Protein AF-A0A1R1YGZ0-F1 (afdb_monomer_lite)

Radius of gyration: 12.99 Å; chains: 1; bounding box: 29×22×31 Å

Structure (mmCIF, N/CA/C/O backbone):
data_AF-A0A1R1YGZ0-F1
#
_entry.id   AF-A0A1R1YGZ0-F1
#
loop_
_atom_site.grou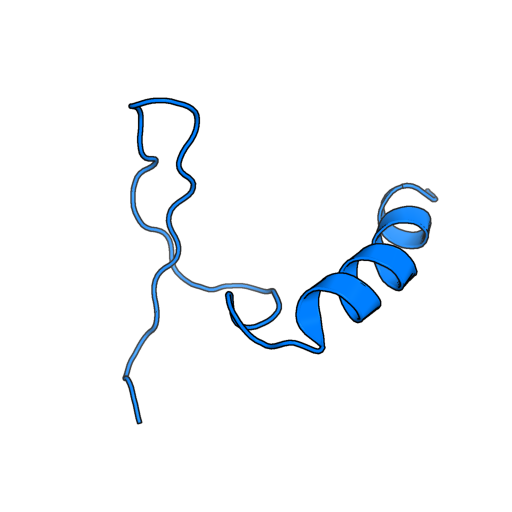p_PDB
_atom_site.id
_atom_site.type_symbol
_atom_site.label_atom_id
_atom_site.label_alt_id
_atom_site.label_comp_id
_atom_site.label_asym_id
_atom_site.label_entity_id
_atom_site.label_seq_id
_atom_site.pdbx_PDB_ins_code
_atom_site.Cartn_x
_atom_site.Cartn_y
_atom_site.Cartn_z
_atom_site.occupancy
_atom_site.B_iso_or_equiv
_atom_site.auth_seq_id
_atom_site.auth_comp_id
_atom_site.auth_asym_id
_atom_site.auth_atom_id
_atom_site.pdbx_PDB_model_num
ATOM 1 N N . MET A 1 1 ? 16.077 -0.840 -12.702 1.00 64.75 1 MET A N 1
ATOM 2 C CA . MET A 1 1 ? 15.362 -0.736 -11.409 1.00 64.75 1 MET A CA 1
ATOM 3 C C . MET A 1 1 ? 14.096 0.044 -11.725 1.00 64.75 1 MET A C 1
ATOM 5 O O . MET A 1 1 ? 14.247 1.084 -12.338 1.00 64.75 1 MET A O 1
ATOM 9 N N . TYR A 1 2 ? 12.904 -0.529 -11.526 1.00 62.16 2 TYR A N 1
ATOM 10 C CA . TYR A 1 2 ? 11.652 -0.069 -12.157 1.00 62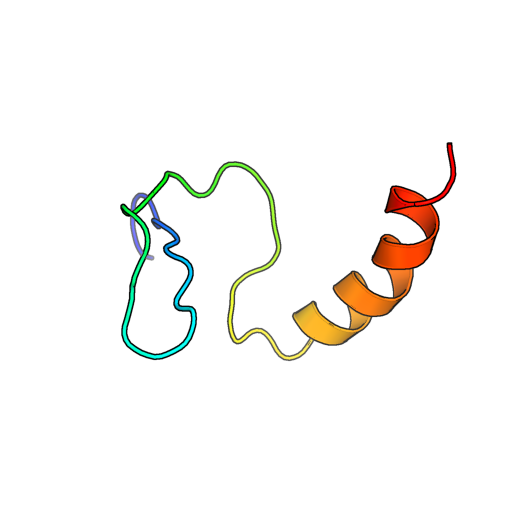.16 2 TYR A CA 1
ATOM 11 C C . TYR A 1 2 ? 11.436 1.447 -12.067 1.00 62.16 2 TYR A C 1
ATOM 13 O O . TYR A 1 2 ? 11.480 2.008 -10.976 1.00 62.16 2 TYR A O 1
ATOM 21 N N . ASP A 1 3 ? 11.217 2.064 -13.224 1.00 68.25 3 ASP A N 1
ATOM 22 C CA . ASP A 1 3 ? 10.954 3.492 -13.360 1.00 68.25 3 ASP A CA 1
ATOM 23 C C . ASP A 1 3 ? 9.475 3.786 -13.048 1.00 68.25 3 ASP A C 1
ATOM 25 O O . ASP A 1 3 ? 8.598 3.029 -13.469 1.00 68.25 3 ASP A O 1
ATOM 29 N N . ALA A 1 4 ? 9.216 4.842 -12.273 1.00 77.94 4 ALA A N 1
ATOM 30 C CA . ALA A 1 4 ? 7.887 5.344 -11.888 1.00 77.94 4 ALA A CA 1
ATOM 31 C C . ALA A 1 4 ? 6.851 4.286 -11.406 1.00 77.94 4 ALA A C 1
ATOM 33 O O . ALA A 1 4 ? 5.845 4.037 -12.082 1.00 77.94 4 ALA A O 1
ATOM 34 N N . PRO A 1 5 ? 7.031 3.665 -10.220 1.00 74.69 5 PRO A N 1
ATOM 35 C CA . PRO A 1 5 ? 6.056 2.716 -9.681 1.00 74.69 5 PRO A CA 1
ATOM 36 C C . PRO A 1 5 ? 4.692 3.379 -9.399 1.00 74.69 5 PRO A C 1
ATOM 38 O O . PRO A 1 5 ? 4.619 4.464 -8.823 1.00 74.69 5 PRO A O 1
ATOM 41 N N . LYS A 1 6 ? 3.603 2.690 -9.767 1.00 84.44 6 LYS A N 1
ATOM 42 C CA . LYS A 1 6 ? 2.208 3.085 -9.492 1.00 84.44 6 LYS A CA 1
ATOM 43 C C . LYS A 1 6 ? 1.550 2.098 -8.529 1.00 84.44 6 LYS A C 1
ATOM 45 O O . LYS A 1 6 ? 1.841 0.903 -8.584 1.00 84.44 6 LYS A O 1
ATOM 50 N N . ILE A 1 7 ? 0.656 2.588 -7.673 1.00 83.44 7 ILE A N 1
ATOM 51 C CA . ILE A 1 7 ? -0.104 1.791 -6.700 1.00 83.44 7 ILE A CA 1
ATOM 52 C C . ILE A 1 7 ? -1.596 1.806 -7.037 1.00 83.44 7 ILE A C 1
ATOM 54 O O . ILE A 1 7 ? -2.136 2.822 -7.467 1.00 83.44 7 ILE A O 1
ATOM 58 N N . ALA A 1 8 ? -2.265 0.672 -6.843 1.00 86.50 8 ALA A N 1
ATOM 59 C CA . ALA A 1 8 ? -3.715 0.546 -6.924 1.00 86.50 8 ALA A CA 1
ATOM 60 C C . ALA A 1 8 ? -4.202 -0.317 -5.756 1.00 86.50 8 ALA A C 1
ATOM 62 O O . ALA A 1 8 ? -3.530 -1.274 -5.361 1.00 86.50 8 ALA A O 1
ATOM 63 N N . VAL A 1 9 ? -5.364 0.017 -5.206 1.00 83.69 9 VAL A N 1
ATOM 64 C CA . VAL A 1 9 ? -5.977 -0.716 -4.094 1.00 83.69 9 VAL A CA 1
ATOM 65 C C . VAL A 1 9 ? -7.048 -1.646 -4.657 1.00 83.69 9 VAL A C 1
ATOM 67 O O . VAL A 1 9 ? -7.850 -1.229 -5.491 1.00 83.69 9 VAL A O 1
ATOM 70 N N . ARG A 1 10 ? -7.069 -2.906 -4.208 1.00 89.69 10 ARG A N 1
ATOM 71 C CA . ARG A 1 10 ? -8.139 -3.865 -4.518 1.00 89.69 10 ARG A CA 1
ATOM 72 C C . ARG A 1 10 ? -9.005 -4.092 -3.283 1.00 89.69 10 ARG A C 1
ATOM 74 O O . ARG A 1 10 ? -8.474 -4.458 -2.236 1.00 89.69 10 ARG A O 1
ATOM 81 N N . VAL A 1 11 ? -10.319 -3.947 -3.433 1.00 87.44 11 VAL A N 1
ATOM 82 C CA . VAL A 1 11 ? -11.319 -4.286 -2.409 1.00 87.44 11 VAL A CA 1
ATOM 83 C C . VAL A 1 11 ? -12.328 -5.246 -3.038 1.00 87.44 11 VAL A C 1
ATOM 85 O O . VAL A 1 11 ? -13.065 -4.885 -3.952 1.00 87.44 11 VAL A O 1
ATOM 88 N N . GLY A 1 12 ? -12.327 -6.506 -2.596 1.00 91.19 12 GLY A N 1
ATOM 89 C CA . GLY A 1 12 ? -13.093 -7.561 -3.264 1.00 91.19 12 GLY A CA 1
ATOM 90 C C . GLY A 1 12 ? -12.643 -7.752 -4.720 1.00 91.19 12 GLY A C 1
ATOM 91 O O . GLY A 1 12 ? -11.464 -8.007 -4.975 1.00 91.19 12 GLY A O 1
ATOM 92 N N . ASN A 1 13 ? -13.582 -7.611 -5.664 1.00 94.38 13 ASN A N 1
ATOM 93 C CA . ASN A 1 13 ? -13.323 -7.695 -7.109 1.00 94.38 13 ASN A CA 1
ATOM 94 C C . ASN A 1 13 ? -13.062 -6.33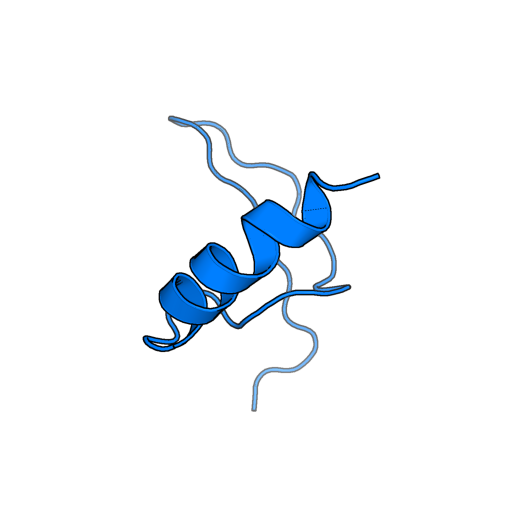4 -7.774 1.00 94.38 13 ASN A C 1
ATOM 96 O O . ASN A 1 13 ? -12.722 -6.298 -8.956 1.00 94.38 13 ASN A O 1
ATOM 100 N N . GLU A 1 14 ? -13.198 -5.227 -7.044 1.00 91.00 14 GLU A N 1
ATOM 101 C CA . GLU A 1 14 ? -12.988 -3.888 -7.589 1.00 91.00 14 GLU A CA 1
ATOM 102 C C . GLU A 1 14 ? -11.552 -3.414 -7.344 1.00 91.00 14 GLU A C 1
ATOM 104 O O . GLU A 1 14 ? -10.950 -3.681 -6.299 1.00 91.00 14 GLU A O 1
ATOM 109 N N . VAL A 1 15 ? -10.986 -2.720 -8.334 1.00 92.12 15 VAL A N 1
ATOM 110 C CA . VAL A 1 15 ? -9.622 -2.180 -8.302 1.00 92.12 15 VAL A CA 1
ATOM 111 C C . VAL A 1 15 ? -9.689 -0.684 -8.580 1.00 92.12 15 VAL A C 1
ATOM 113 O O . VAL A 1 15 ? -10.320 -0.263 -9.548 1.00 92.12 15 VAL A O 1
ATOM 116 N N . SER A 1 16 ? -9.043 0.119 -7.734 1.00 89.69 16 SER A N 1
ATOM 117 C CA . SER A 1 16 ? -8.963 1.567 -7.921 1.00 89.69 16 SER A CA 1
ATOM 118 C C . SER A 1 16 ? -8.143 1.924 -9.162 1.00 89.69 16 SER A C 1
ATOM 120 O O . SER A 1 16 ? -7.291 1.156 -9.614 1.00 89.69 16 SER A O 1
ATOM 122 N N . ASN A 1 17 ? -8.316 3.145 -9.666 1.00 91.38 17 ASN A N 1
ATOM 123 C CA . ASN A 1 17 ? -7.396 3.678 -10.666 1.00 91.38 17 ASN A CA 1
ATOM 124 C C . ASN A 1 17 ? -5.955 3.686 -10.113 1.00 91.38 17 ASN A C 1
ATOM 126 O O . ASN A 1 17 ? -5.767 4.016 -8.935 1.00 91.38 17 ASN A O 1
ATOM 130 N N . PRO A 1 18 ? -4.941 3.327 -10.923 1.00 87.12 18 PRO A N 1
ATOM 131 C CA . PRO A 1 18 ? -3.550 3.423 -10.506 1.00 87.12 18 PRO A CA 1
ATOM 132 C C . PRO A 1 18 ? -3.165 4.877 -10.234 1.00 87.12 18 PRO A C 1
ATOM 134 O O . PRO A 1 18 ? -3.380 5.742 -11.083 1.00 87.12 18 PRO A O 1
ATOM 137 N N . THR A 1 19 ? -2.549 5.135 -9.086 1.00 84.31 19 THR A N 1
ATOM 138 C CA . THR A 1 19 ? -2.012 6.448 -8.714 1.00 84.31 19 THR A CA 1
ATOM 139 C C . THR A 1 19 ? -0.497 6.389 -8.558 1.00 84.31 19 THR A C 1
ATOM 141 O O . THR A 1 19 ? 0.080 5.319 -8.345 1.00 84.31 19 THR A O 1
ATOM 144 N N . GLU A 1 20 ? 0.162 7.538 -8.692 1.00 82.69 20 GLU A N 1
ATOM 145 C CA . GLU A 1 20 ? 1.586 7.653 -8.395 1.00 82.69 20 GLU A CA 1
ATOM 146 C C . GLU A 1 20 ? 1.864 7.273 -6.944 1.00 82.69 20 GLU A C 1
ATOM 148 O O . GLU A 1 20 ? 1.065 7.515 -6.033 1.00 82.69 20 GLU A O 1
ATOM 153 N N . TYR A 1 21 ? 3.016 6.649 -6.739 1.00 71.88 21 TYR A N 1
ATOM 154 C CA . TYR A 1 21 ? 3.486 6.281 -5.421 1.00 71.88 21 TYR A CA 1
ATOM 155 C C . TYR A 1 21 ? 4.048 7.519 -4.704 1.00 71.88 21 TYR A C 1
ATOM 157 O O . TYR A 1 21 ? 5.247 7.777 -4.732 1.00 71.88 21 TYR A O 1
ATOM 165 N N . LEU A 1 22 ? 3.162 8.322 -4.110 1.00 65.75 22 LEU A N 1
AT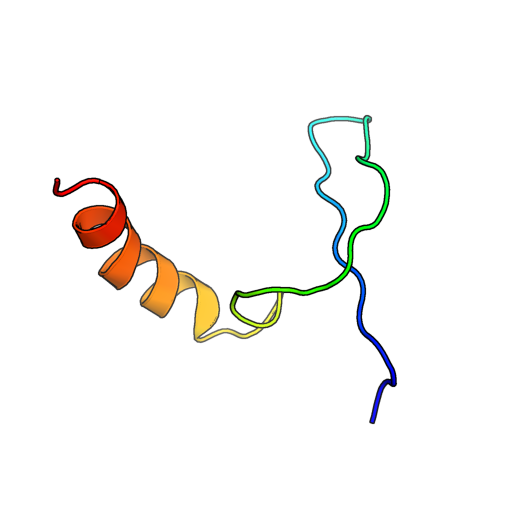OM 166 C CA . LEU A 1 22 ? 3.519 9.616 -3.513 1.00 65.75 22 LEU A CA 1
ATOM 167 C C . LEU A 1 22 ? 4.207 9.482 -2.140 1.00 65.75 22 LEU A C 1
ATOM 169 O O . LEU A 1 22 ? 5.080 10.279 -1.809 1.00 65.75 22 LEU A O 1
ATOM 173 N N . CYS A 1 23 ? 3.815 8.489 -1.332 1.00 67.31 23 CYS A N 1
ATOM 174 C CA . CYS A 1 23 ? 4.361 8.208 0.001 1.00 67.31 23 CYS A CA 1
ATOM 175 C C . CYS A 1 23 ? 3.939 6.795 0.455 1.00 67.31 23 CYS A C 1
ATOM 177 O O . CYS A 1 23 ? 2.792 6.403 0.240 1.00 67.31 23 CYS A O 1
ATOM 179 N N . GLY A 1 24 ? 4.841 6.024 1.074 1.00 62.78 24 GLY A N 1
ATOM 180 C CA . GLY A 1 24 ? 4.546 4.690 1.617 1.00 62.78 24 GLY A CA 1
ATOM 181 C C . GLY A 1 24 ? 5.736 3.729 1.567 1.00 62.78 24 GLY A C 1
ATOM 182 O O . GLY A 1 24 ? 6.795 4.041 1.017 1.00 62.78 24 GLY A O 1
ATOM 183 N N . VAL A 1 25 ? 5.555 2.503 2.063 1.00 60.84 25 VAL A N 1
ATOM 184 C CA . VAL A 1 25 ? 6.562 1.422 2.025 1.00 60.84 25 VAL A CA 1
ATOM 185 C C . VAL A 1 25 ? 6.265 0.373 0.942 1.00 60.84 25 VAL A C 1
ATOM 187 O O . VAL A 1 25 ? 5.108 0.055 0.675 1.00 60.84 25 VAL A O 1
ATOM 190 N N . ARG A 1 26 ? 7.315 -0.157 0.297 1.00 66.38 26 ARG A N 1
ATOM 191 C CA . ARG A 1 26 ? 7.189 -1.058 -0.862 1.00 66.38 26 ARG A CA 1
ATOM 192 C C . ARG A 1 26 ? 6.294 -2.253 -0.524 1.00 66.38 26 ARG A C 1
ATOM 194 O O . ARG A 1 26 ? 6.647 -3.063 0.331 1.00 66.38 26 ARG A O 1
ATOM 201 N N . GLN A 1 27 ? 5.176 -2.395 -1.233 1.00 65.50 27 GLN A N 1
ATOM 202 C CA . GLN A 1 27 ? 4.268 -3.522 -1.039 1.00 65.50 27 GLN A CA 1
ATOM 203 C C . GLN A 1 27 ? 5.021 -4.843 -1.280 1.00 65.50 27 GLN A C 1
ATOM 205 O O . GLN A 1 27 ? 5.692 -5.007 -2.300 1.00 65.50 27 GLN A O 1
ATOM 210 N N . GLY A 1 28 ? 4.965 -5.755 -0.305 1.00 65.62 28 GLY A N 1
ATOM 211 C CA . GLY A 1 28 ? 5.717 -7.016 -0.319 1.00 65.62 28 GLY A CA 1
ATOM 212 C C . GLY A 1 28 ? 7.100 -6.971 0.344 1.00 65.62 28 GLY A C 1
ATOM 213 O O . GLY A 1 28 ? 7.783 -7.992 0.367 1.00 65.62 28 GLY A O 1
ATOM 214 N N . CYS A 1 29 ? 7.532 -5.837 0.908 1.00 67.12 29 CYS A N 1
ATOM 215 C CA .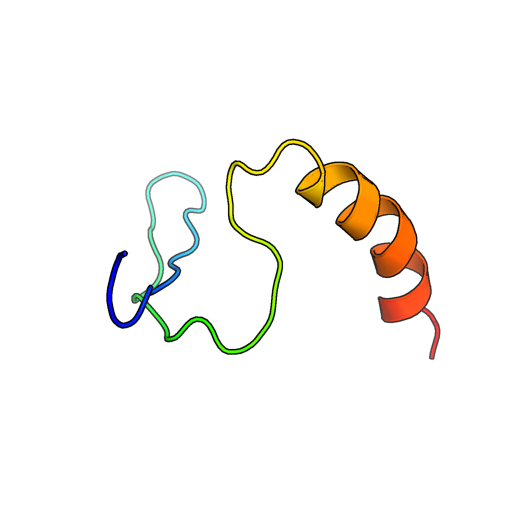 CYS A 1 29 ? 8.707 -5.817 1.779 1.00 67.12 29 CYS A CA 1
ATOM 216 C C . CYS A 1 29 ? 8.348 -6.412 3.159 1.00 67.12 29 CYS A C 1
ATOM 218 O O . CYS A 1 29 ? 7.402 -5.933 3.787 1.00 67.12 29 CYS A O 1
ATOM 220 N N . PRO A 1 30 ? 9.100 -7.401 3.679 1.00 63.62 30 PRO A N 1
ATOM 221 C CA . PRO A 1 30 ? 8.831 -8.008 4.988 1.00 63.62 30 PRO A CA 1
ATOM 222 C C . PRO A 1 30 ? 8.858 -7.017 6.159 1.00 63.62 30 PRO A C 1
ATOM 224 O O . PRO A 1 30 ? 8.249 -7.270 7.191 1.00 63.62 30 PRO A O 1
ATOM 227 N N . ALA A 1 31 ? 9.551 -5.886 6.001 1.00 68.69 31 ALA A N 1
ATOM 228 C CA . ALA A 1 31 ? 9.626 -4.833 7.013 1.00 68.69 31 ALA A CA 1
ATOM 229 C C . ALA A 1 31 ? 8.429 -3.863 6.976 1.00 68.69 31 ALA A C 1
ATOM 231 O O . ALA A 1 31 ? 8.204 -3.128 7.935 1.00 68.69 31 ALA A O 1
ATOM 232 N N . SER A 1 32 ? 7.653 -3.846 5.887 1.00 69.19 32 SER A N 1
ATOM 233 C CA . SER A 1 32 ? 6.516 -2.935 5.720 1.00 69.19 32 SER A CA 1
ATOM 234 C C . SER A 1 32 ? 5.394 -3.126 6.745 1.00 69.19 32 SER A C 1
ATOM 236 O O . SER A 1 32 ? 4.920 -2.109 7.242 1.00 69.19 32 SER A O 1
ATOM 238 N N . PRO A 1 33 ? 4.983 -4.360 7.108 1.00 69.50 33 PRO A N 1
ATOM 239 C CA . PRO A 1 33 ? 3.959 -4.567 8.133 1.00 69.50 33 PRO A CA 1
ATOM 240 C C . PRO A 1 33 ? 4.379 -4.030 9.505 1.00 69.50 33 PRO A C 1
ATOM 242 O O . PRO A 1 33 ? 3.594 -3.377 10.175 1.00 69.50 33 PRO A O 1
ATOM 245 N N . ILE A 1 34 ? 5.647 -4.220 9.884 1.00 74.06 34 ILE A N 1
ATOM 246 C CA . ILE A 1 34 ? 6.183 -3.765 11.176 1.00 74.06 34 ILE A CA 1
ATOM 247 C C . ILE A 1 34 ? 6.188 -2.233 11.257 1.00 74.06 34 ILE A C 1
ATOM 249 O O . ILE A 1 34 ? 5.772 -1.656 12.256 1.00 74.06 34 ILE A O 1
ATOM 253 N N . LEU A 1 35 ? 6.638 -1.559 10.194 1.00 68.38 35 LEU A N 1
ATOM 254 C CA . LEU A 1 35 ? 6.636 -0.094 10.138 1.00 68.38 35 LEU A CA 1
ATOM 255 C C . LEU A 1 35 ? 5.213 0.481 10.117 1.00 68.38 35 LEU A C 1
ATOM 257 O O . LEU A 1 35 ? 4.976 1.532 10.706 1.00 68.38 35 LEU A O 1
ATOM 261 N N . PHE A 1 36 ? 4.273 -0.209 9.469 1.00 73.62 36 PHE A N 1
ATOM 262 C CA . PHE A 1 36 ? 2.862 0.163 9.479 1.00 73.62 36 PHE A CA 1
ATOM 263 C C . PHE A 1 36 ? 2.259 0.052 10.886 1.00 73.62 36 PHE A C 1
ATOM 265 O O . PHE A 1 36 ? 1.660 1.015 11.353 1.00 73.62 36 PHE A O 1
ATOM 272 N N . ASP A 1 37 ? 2.492 -1.056 11.595 1.00 75.00 37 ASP A N 1
ATOM 273 C CA . ASP A 1 37 ? 1.989 -1.265 12.961 1.00 75.00 37 ASP A CA 1
ATOM 274 C C . ASP A 1 37 ? 2.554 -0.251 13.967 1.00 75.00 37 ASP A C 1
ATOM 276 O O . ASP A 1 37 ? 1.841 0.201 14.867 1.00 75.00 37 ASP A O 1
ATOM 280 N N . PHE A 1 38 ? 3.819 0.153 13.813 1.00 75.38 38 PHE A N 1
ATOM 281 C CA . PHE A 1 38 ? 4.391 1.206 14.653 1.00 75.38 38 PHE A CA 1
ATOM 282 C C . PHE A 1 38 ? 3.787 2.580 14.359 1.00 75.38 38 PHE A C 1
ATOM 284 O O . PHE A 1 38 ? 3.492 3.325 15.290 1.00 75.38 38 PHE A O 1
ATOM 291 N N . TYR A 1 39 ? 3.586 2.915 13.084 1.00 74.12 39 TYR A N 1
ATOM 292 C CA . TYR A 1 39 ? 3.212 4.269 12.677 1.00 74.12 39 TYR A CA 1
ATOM 293 C C . TYR A 1 39 ? 1.697 4.515 12.660 1.00 74.12 39 TYR A C 1
ATOM 295 O O . TYR A 1 39 ? 1.259 5.659 12.759 1.00 74.12 39 TYR A O 1
ATOM 303 N N . ILE A 1 40 ? 0.868 3.467 12.590 1.00 77.19 40 ILE A N 1
ATOM 304 C CA . ILE A 1 40 ? -0.590 3.626 12.513 1.00 77.19 40 ILE A CA 1
ATOM 305 C C . ILE A 1 40 ? -1.170 4.328 13.744 1.00 77.19 40 ILE A C 1
ATOM 307 O O . ILE A 1 40 ? -2.035 5.190 13.618 1.00 77.19 40 ILE A O 1
ATOM 311 N N . ASN A 1 41 ? -0.644 4.022 14.930 1.00 73.81 41 ASN A N 1
ATOM 312 C CA . ASN A 1 41 ? -1.085 4.648 16.175 1.00 73.81 41 ASN A CA 1
ATOM 313 C C . ASN A 1 41 ? -0.708 6.133 16.249 1.00 73.81 41 ASN A C 1
ATOM 315 O O . ASN A 1 41 ? -1.414 6.899 16.899 1.00 73.81 41 ASN A O 1
ATOM 319 N N . ASP A 1 42 ? 0.375 6.534 15.583 1.00 72.25 42 ASP A N 1
ATOM 320 C CA . ASP A 1 42 ? 0.814 7.926 15.514 1.00 72.25 42 ASP A CA 1
ATOM 321 C C . ASP A 1 42 ? 0.057 8.706 14.429 1.00 72.25 42 ASP A C 1
ATOM 323 O O . ASP A 1 42 ? -0.218 9.882 14.625 1.00 72.25 42 ASP A O 1
ATOM 327 N N . ILE A 1 43 ? -0.376 8.057 13.338 1.00 71.62 43 ILE A N 1
ATOM 328 C CA . ILE A 1 43 ? -1.281 8.661 12.337 1.00 71.62 43 ILE A CA 1
ATOM 329 C C . ILE A 1 43 ? -2.638 9.030 12.958 1.00 71.62 43 ILE A C 1
ATOM 331 O O . ILE A 1 43 ? -3.231 10.044 12.598 1.00 71.62 43 ILE A O 1
ATOM 335 N N . PHE A 1 44 ? -3.151 8.198 13.868 1.00 68.19 44 PHE A N 1
ATOM 336 C CA . PHE A 1 44 ? -4.433 8.434 14.544 1.00 68.19 44 PHE A CA 1
ATOM 337 C C . PHE A 1 44 ? -4.318 9.271 15.824 1.00 68.19 44 PHE A C 1
ATOM 339 O O . PHE A 1 44 ? -5.334 9.548 16.468 1.00 68.19 44 PHE A O 1
ATOM 346 N N . LYS A 1 45 ? -3.107 9.680 16.209 1.00 67.06 45 LYS A N 1
ATOM 347 C CA . LYS A 1 45 ? -2.906 10.678 17.257 1.00 67.06 45 LYS A C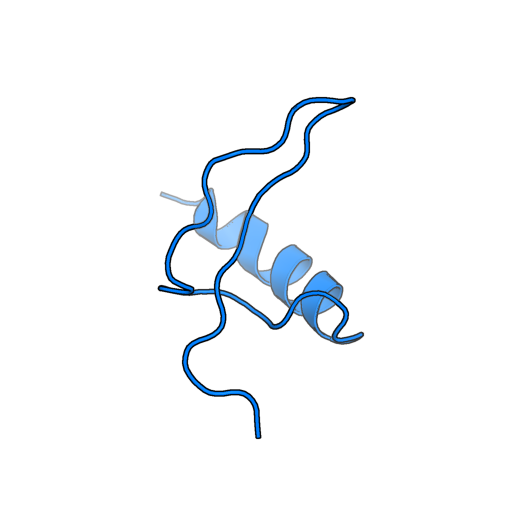A 1
ATOM 348 C C . LYS A 1 45 ? -2.891 12.063 16.612 1.00 67.06 45 LYS A C 1
ATOM 350 O O . LYS A 1 45 ? -2.070 12.326 15.745 1.00 67.06 45 LYS A O 1
ATOM 355 N N . ASN A 1 46 ? -3.839 12.899 17.039 1.00 54.78 46 ASN A N 1
ATOM 356 C CA . ASN A 1 46 ? -4.007 14.295 16.616 1.00 54.78 46 ASN A CA 1
ATOM 357 C C . ASN A 1 46 ? -2.720 15.118 16.709 1.00 54.78 46 ASN A C 1
ATOM 359 O O . ASN A 1 46 ? -2.065 15.044 17.776 1.00 54.78 46 ASN A O 1
#

Foldseek 3Di:
DDDFDWDWDDDPNDIHDTDTCPDADDPPDPCRVVVCVVCVVVVPPD

Sequence (46 aa):
MYDAPKIAVRVGNEVSNPTEYLCGVRQGCPASPILFDFYINDIFKN

Secondary structure (DSSP, 8-state):
--SS-EE--EETTEEPPPEE--S-PPTT-TTHHHHHHHHHHHHT--

pLDDT: mean 75.14, std 10.07, range [54.78, 94.38]

Organism: NCBI:txid133412